Protein AF-A0A1F2SWU6-F1 (afdb_monomer_lite)

Secondary structure (DSSP, 8-state):
--------------------------------PPPPPHHHHHHHHHHHHHHHHHHHHHHHHHHHHHHH--THHHHHHHHHHHHHHHHHHHHHHHHHHHHHHHHHHS----------------

pLDDT: mean 72.73, std 22.95, range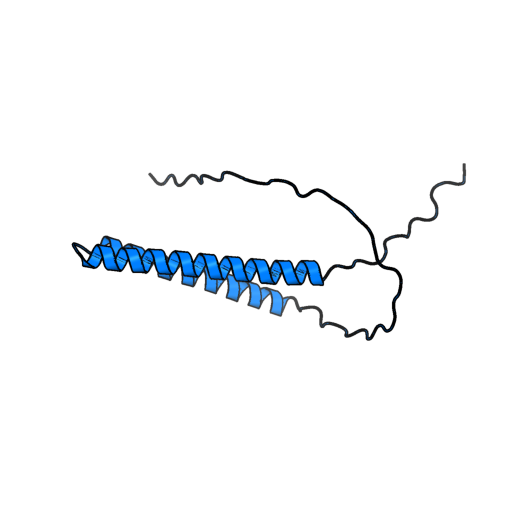 [33.34, 98.44]

Foldseek 3Di:
DDDPDDDDDDDDDDDDDDDDDDDDDDDDPPPPDPDDDPVNVVVVVVVVVVVVVVLVVVLVVLVVLLVVDDDVVVVVSVVVNVVSVVVVVVVVVVVVVVVVVCVVVPDPDDDPPDDPDPDDDD

Structure (mmCIF, N/CA/C/O backbone):
data_AF-A0A1F2SWU6-F1
#
_entry.id   AF-A0A1F2SWU6-F1
#
loop_
_atom_site.group_PDB
_atom_site.id
_atom_site.type_symbol
_atom_site.label_atom_id
_atom_site.label_alt_id
_atom_site.label_comp_id
_atom_site.label_asym_id
_atom_site.label_entity_id
_atom_site.label_seq_id
_atom_site.pdbx_PDB_ins_code
_atom_site.Cartn_x
_atom_site.Cartn_y
_atom_site.Cartn_z
_atom_site.occupancy
_atom_site.B_iso_or_equiv
_atom_site.auth_seq_id
_atom_site.auth_comp_id
_atom_site.auth_asym_id
_atom_site.auth_atom_id
_atom_site.pdbx_PDB_model_num
ATOM 1 N N . MET A 1 1 ? -20.826 18.908 -0.724 1.00 40.31 1 MET A N 1
ATOM 2 C CA . MET A 1 1 ? -19.594 19.710 -0.895 1.00 40.31 1 MET A CA 1
ATOM 3 C C . MET A 1 1 ? -18.421 18.761 -1.104 1.00 40.31 1 MET A C 1
ATOM 5 O O . MET A 1 1 ? -17.948 18.174 -0.144 1.00 40.31 1 MET A O 1
ATOM 9 N N . MET A 1 2 ? -18.002 18.548 -2.351 1.00 41.44 2 MET A N 1
ATOM 10 C CA . MET A 1 2 ? -16.822 17.747 -2.696 1.00 41.44 2 MET A CA 1
ATOM 11 C C . MET A 1 2 ? -15.890 18.637 -3.515 1.00 41.44 2 MET A C 1
ATOM 13 O O . MET A 1 2 ? -16.072 18.783 -4.717 1.00 41.44 2 MET A O 1
ATOM 17 N N . ILE A 1 3 ? -14.941 19.287 -2.844 1.00 52.88 3 ILE A N 1
ATOM 18 C CA . ILE A 1 3 ? -13.881 20.071 -3.480 1.00 52.88 3 ILE A CA 1
ATOM 19 C C . ILE A 1 3 ? -12.578 19.369 -3.117 1.00 52.88 3 ILE A C 1
ATOM 21 O O . ILE A 1 3 ? -12.102 19.465 -1.990 1.00 52.88 3 ILE A O 1
ATOM 25 N N . ARG A 1 4 ? -12.036 18.601 -4.060 1.00 44.25 4 ARG A N 1
ATOM 26 C CA . ARG A 1 4 ? -10.692 18.021 -3.984 1.00 44.25 4 ARG A CA 1
ATOM 27 C C . ARG A 1 4 ? -9.863 18.661 -5.091 1.00 44.25 4 ARG A C 1
ATOM 29 O O . ARG A 1 4 ? -9.588 18.039 -6.109 1.00 44.25 4 ARG A O 1
ATOM 36 N N . SER A 1 5 ? -9.551 19.944 -4.908 1.00 36.62 5 SER A N 1
ATOM 37 C CA . SER A 1 5 ? -8.591 20.652 -5.754 1.00 36.62 5 SER A CA 1
ATOM 38 C C . SER A 1 5 ? -7.184 20.228 -5.360 1.00 36.62 5 SER A C 1
ATOM 40 O O . SER A 1 5 ? -6.748 20.421 -4.226 1.00 36.62 5 SER A O 1
ATOM 42 N N . ALA A 1 6 ? -6.528 19.603 -6.329 1.00 47.06 6 ALA A N 1
ATOM 43 C CA . ALA A 1 6 ? -5.156 19.149 -6.316 1.00 47.06 6 ALA A CA 1
ATOM 44 C C . ALA A 1 6 ? -4.173 20.290 -6.017 1.00 47.06 6 ALA A C 1
ATOM 46 O O . ALA A 1 6 ? -4.266 21.375 -6.590 1.00 47.06 6 ALA A O 1
ATOM 47 N N . LEU A 1 7 ? -3.200 20.009 -5.155 1.00 44.59 7 LEU A N 1
ATOM 48 C CA . LEU A 1 7 ? -2.055 20.870 -4.889 1.00 44.59 7 LEU A CA 1
ATOM 49 C C . LEU A 1 7 ? -0.837 20.199 -5.530 1.00 44.59 7 LEU A C 1
ATOM 51 O O . LEU A 1 7 ? -0.243 19.280 -4.973 1.00 44.59 7 LEU A O 1
ATOM 55 N N . ALA A 1 8 ? -0.536 20.619 -6.756 1.00 47.28 8 ALA A N 1
ATOM 56 C CA . ALA A 1 8 ? 0.673 20.270 -7.483 1.00 47.28 8 ALA A CA 1
ATOM 57 C C . ALA A 1 8 ? 1.672 21.417 -7.308 1.00 47.28 8 ALA A C 1
ATOM 59 O O . ALA A 1 8 ? 1.392 22.535 -7.736 1.00 47.28 8 ALA A O 1
ATOM 60 N N . ILE A 1 9 ? 2.823 21.160 -6.684 1.00 50.56 9 ILE A N 1
ATOM 61 C CA . ILE A 1 9 ? 3.955 22.093 -6.709 1.00 50.56 9 ILE A CA 1
ATOM 62 C C . ILE A 1 9 ? 5.212 21.330 -7.129 1.00 50.56 9 ILE A C 1
ATOM 64 O O . ILE A 1 9 ? 5.883 20.659 -6.352 1.00 50.56 9 ILE A O 1
ATOM 68 N N . THR A 1 10 ? 5.428 21.426 -8.436 1.00 57.78 10 THR A N 1
ATOM 69 C CA . THR A 1 10 ? 6.666 21.501 -9.211 1.00 57.78 10 THR A CA 1
ATOM 70 C C . THR A 1 10 ? 7.965 21.651 -8.422 1.00 57.78 10 THR A C 1
ATOM 72 O O . THR A 1 10 ? 8.168 22.667 -7.763 1.00 57.78 10 THR A O 1
ATOM 75 N N . VAL A 1 11 ? 8.922 20.750 -8.662 1.00 42.81 11 VAL A N 1
ATOM 76 C CA . VAL A 1 11 ? 10.350 21.097 -8.626 1.00 42.81 11 VAL A CA 1
ATOM 77 C C . VAL A 1 11 ? 11.054 20.393 -9.785 1.00 42.81 11 VAL A C 1
ATOM 79 O O . VAL A 1 11 ? 11.221 19.177 -9.790 1.00 42.81 11 VAL A O 1
ATOM 82 N N . VAL A 1 12 ? 11.452 21.185 -10.778 1.00 50.91 12 VAL A N 1
ATOM 83 C CA . VAL A 1 12 ? 12.371 20.816 -11.859 1.00 50.91 12 VAL A CA 1
ATOM 84 C C . VAL A 1 12 ? 13.623 21.649 -11.645 1.00 50.91 12 VAL A C 1
ATOM 86 O O . VAL A 1 12 ? 13.522 22.873 -11.581 1.00 50.91 12 VAL A O 1
ATOM 89 N N . LEU A 1 13 ? 14.791 21.012 -11.557 1.00 38.72 13 LEU A N 1
ATOM 90 C CA . LEU A 1 13 ? 16.066 21.723 -11.610 1.00 38.72 13 LEU A CA 1
ATOM 91 C C . LEU A 1 13 ? 17.123 20.930 -12.392 1.00 38.72 13 LEU A C 1
ATOM 93 O O . LEU A 1 13 ? 17.544 19.844 -12.011 1.00 38.72 13 LEU A O 1
ATOM 97 N N . LEU A 1 14 ? 17.441 21.557 -13.527 1.00 43.41 14 LEU A N 1
ATOM 98 C CA . LEU A 1 14 ? 18.529 21.453 -14.497 1.00 43.41 14 LEU A CA 1
ATOM 99 C C . LEU A 1 14 ? 19.704 20.496 -14.231 1.00 43.41 14 LEU A C 1
ATOM 101 O O . LEU A 1 14 ? 20.384 20.575 -13.212 1.00 43.41 14 LEU A O 1
ATOM 105 N N . ALA A 1 15 ? 20.071 19.782 -15.300 1.00 37.69 15 ALA A N 1
ATOM 106 C CA . ALA A 1 15 ? 21.412 19.254 -15.526 1.00 37.69 15 ALA A CA 1
ATOM 107 C C . ALA A 1 15 ? 22.143 20.074 -16.610 1.00 37.69 15 ALA A C 1
ATOM 109 O O . ALA A 1 15 ? 21.591 20.349 -17.676 1.00 37.69 15 ALA A O 1
ATOM 110 N N . LEU A 1 16 ? 23.397 20.436 -16.324 1.00 46.88 16 LEU A N 1
ATOM 111 C CA . LEU A 1 16 ? 24.390 20.968 -17.261 1.00 46.88 16 LEU A CA 1
ATOM 112 C C . LEU A 1 16 ? 25.378 19.862 -17.654 1.00 46.88 16 LEU A C 1
ATOM 114 O O . LEU A 1 16 ? 25.773 19.065 -16.809 1.00 46.88 16 LEU A O 1
ATOM 118 N N . GLY A 1 17 ? 25.890 19.943 -18.884 1.00 35.28 17 GLY A N 1
ATOM 119 C CA . GLY A 1 17 ? 27.305 19.645 -19.132 1.00 35.28 17 GLY A CA 1
ATOM 120 C C . GLY A 1 17 ? 27.626 18.374 -19.914 1.00 35.28 17 GLY A C 1
ATOM 121 O O . GLY A 1 17 ? 28.011 17.366 -19.342 1.00 35.28 17 GLY A O 1
ATOM 122 N N . SER A 1 18 ? 27.509 18.488 -21.237 1.00 52.28 18 SER A N 1
ATOM 123 C CA . SER A 1 18 ? 28.515 18.175 -22.269 1.00 52.28 18 SER A CA 1
ATOM 124 C C . SER A 1 18 ? 29.618 17.139 -22.000 1.00 52.28 18 SER A C 1
ATOM 126 O O . SER A 1 18 ? 30.423 17.300 -21.090 1.00 52.28 18 SER A O 1
ATOM 128 N N . GLY A 1 19 ? 29.860 16.286 -23.003 1.00 38.59 19 GLY A N 1
ATOM 129 C CA . GLY A 1 19 ? 31.232 16.176 -23.516 1.00 38.59 19 GLY A CA 1
ATOM 130 C C . GLY A 1 19 ? 31.748 14.790 -23.890 1.00 38.59 19 GLY A C 1
ATOM 131 O O . GLY A 1 19 ? 32.391 14.132 -23.091 1.00 38.59 19 GLY A O 1
ATOM 132 N N . VAL A 1 20 ? 31.543 14.445 -25.164 1.00 44.34 20 VAL A N 1
ATOM 133 C CA . VAL A 1 20 ? 32.532 13.889 -26.109 1.00 44.34 20 VAL A CA 1
ATOM 134 C C . VAL A 1 20 ? 33.428 12.735 -25.640 1.00 44.34 20 VAL A C 1
ATOM 136 O O . VAL A 1 20 ? 34.444 12.915 -24.978 1.00 44.34 20 VAL A O 1
ATOM 139 N N . GLY A 1 21 ? 33.176 11.570 -26.233 1.00 40.62 21 GLY A N 1
ATOM 140 C CA . GLY A 1 21 ? 34.244 10.636 -26.564 1.00 40.62 21 GLY A CA 1
ATOM 141 C C . GLY A 1 21 ? 33.715 9.275 -26.979 1.00 40.62 21 GLY A C 1
ATOM 142 O O . GLY A 1 21 ? 33.174 8.566 -26.138 1.00 40.62 21 GLY A O 1
ATOM 143 N N . ARG A 1 22 ? 33.901 8.904 -28.255 1.00 37.91 22 ARG A N 1
ATOM 144 C CA . ARG A 1 22 ? 34.227 7.532 -28.696 1.00 37.91 22 ARG A CA 1
ATOM 145 C C . ARG A 1 22 ? 34.408 7.473 -30.215 1.00 37.91 22 ARG A C 1
ATOM 147 O O . ARG A 1 22 ? 33.457 7.614 -30.975 1.00 37.91 22 ARG A O 1
ATOM 154 N N . LEU A 1 23 ? 35.638 7.188 -30.633 1.00 47.75 23 LEU A N 1
ATOM 155 C CA . LEU A 1 23 ? 35.942 6.543 -31.904 1.00 47.75 23 LEU A CA 1
ATOM 156 C C . LEU A 1 23 ? 36.628 5.222 -31.578 1.00 47.75 23 LEU A C 1
ATOM 158 O O . LEU A 1 23 ? 37.658 5.224 -30.911 1.00 47.75 23 LEU A O 1
ATOM 162 N N . THR A 1 24 ? 36.019 4.132 -32.036 1.00 38.16 24 THR A N 1
ATOM 163 C CA . THR A 1 24 ? 36.597 2.907 -32.627 1.00 38.16 24 THR A CA 1
ATOM 164 C C . THR A 1 24 ? 35.633 1.757 -32.359 1.00 38.16 24 THR A C 1
ATOM 166 O O . THR A 1 24 ? 35.344 1.401 -31.221 1.00 38.16 24 THR A O 1
ATOM 169 N N . GLY A 1 25 ? 35.043 1.257 -33.442 1.00 42.78 25 GLY A N 1
ATOM 170 C CA . GLY A 1 25 ? 34.096 0.152 -33.425 1.00 42.78 25 GLY A CA 1
ATOM 171 C C . GLY A 1 25 ? 34.749 -1.177 -33.776 1.00 42.78 25 GLY A C 1
ATOM 172 O O . GLY A 1 25 ? 35.859 -1.210 -34.300 1.00 42.78 25 GLY A O 1
ATOM 173 N N . ALA A 1 26 ? 33.996 -2.251 -33.551 1.00 33.34 26 ALA A N 1
ATOM 174 C CA . ALA A 1 26 ? 33.963 -3.440 -34.395 1.00 33.34 26 ALA A CA 1
ATOM 175 C C . ALA A 1 26 ? 32.760 -4.321 -34.012 1.00 33.34 26 ALA A C 1
ATOM 177 O O . ALA A 1 26 ? 32.426 -4.444 -32.838 1.00 33.34 26 ALA A O 1
ATOM 178 N N . ALA A 1 27 ? 32.190 -4.958 -35.040 1.00 35.06 27 ALA A N 1
ATOM 179 C CA . ALA A 1 27 ? 31.260 -6.093 -35.027 1.00 35.06 27 ALA A CA 1
ATOM 180 C C . ALA A 1 27 ? 29.796 -5.832 -34.608 1.00 35.06 27 ALA A C 1
ATOM 182 O O . ALA A 1 27 ? 29.375 -6.079 -33.481 1.00 35.06 27 ALA A O 1
ATOM 183 N N . ALA A 1 28 ? 28.986 -5.423 -35.591 1.00 42.25 28 ALA A N 1
ATOM 184 C CA . ALA A 1 28 ? 27.530 -5.466 -35.523 1.00 42.25 28 ALA A CA 1
ATOM 185 C C . ALA A 1 28 ? 27.021 -6.899 -35.768 1.00 42.25 28 ALA A C 1
ATOM 187 O O . ALA A 1 28 ? 26.898 -7.342 -36.908 1.00 42.25 28 ALA A O 1
ATOM 188 N N . VAL A 1 29 ? 26.699 -7.611 -34.687 1.00 40.59 29 VAL A N 1
ATOM 189 C CA . VAL A 1 29 ? 25.685 -8.672 -34.708 1.00 40.59 29 VAL A CA 1
ATOM 190 C C . VAL A 1 29 ? 24.348 -7.961 -34.531 1.00 40.59 29 VAL A C 1
ATOM 192 O O . VAL A 1 29 ? 23.983 -7.571 -33.424 1.00 40.59 29 VAL A O 1
ATOM 195 N N . SER A 1 30 ? 23.642 -7.710 -35.631 1.00 47.19 30 SER A N 1
ATOM 196 C CA . SER A 1 30 ? 22.291 -7.151 -35.591 1.00 47.19 30 SER A CA 1
ATOM 197 C C . SER A 1 30 ? 21.324 -8.220 -35.083 1.00 47.19 30 SER A C 1
ATOM 199 O O . SER A 1 30 ? 20.677 -8.912 -35.862 1.00 47.19 30 SER A O 1
ATOM 201 N N . ALA A 1 31 ? 21.234 -8.369 -33.762 1.00 47.50 31 ALA A N 1
ATOM 202 C CA . ALA A 1 31 ? 20.083 -8.994 -33.137 1.00 47.50 31 ALA A CA 1
ATOM 203 C C . ALA A 1 31 ? 18.864 -8.119 -33.464 1.00 47.50 31 ALA A C 1
ATOM 205 O O . ALA A 1 31 ? 18.693 -7.041 -32.896 1.00 47.50 31 ALA A O 1
ATOM 206 N N . GLN A 1 32 ? 18.048 -8.546 -34.430 1.00 44.88 32 GLN A N 1
ATOM 207 C CA . GLN A 1 32 ? 16.721 -7.979 -34.645 1.00 44.88 32 GLN A CA 1
ATOM 208 C C . GLN A 1 32 ? 15.913 -8.192 -33.366 1.00 44.88 32 GLN A C 1
ATOM 210 O O . GLN A 1 32 ? 15.421 -9.284 -33.092 1.00 44.88 32 GLN A O 1
ATOM 215 N N . GLN A 1 33 ? 15.817 -7.140 -32.555 1.00 53.25 33 GLN A N 1
ATOM 216 C CA . GLN A 1 33 ? 14.873 -7.098 -31.453 1.00 53.25 33 GLN A CA 1
ATOM 217 C C . GLN A 1 33 ? 13.461 -7.148 -32.057 1.00 53.25 33 GLN A C 1
ATOM 219 O O . GLN A 1 33 ? 13.152 -6.310 -32.911 1.00 53.25 33 GLN A O 1
ATOM 224 N N . PRO A 1 34 ? 12.604 -8.109 -31.667 1.00 60.62 34 PRO A N 1
ATOM 225 C CA . PRO A 1 34 ? 11.215 -8.106 -32.096 1.00 60.62 34 PRO A CA 1
ATOM 226 C C . PRO A 1 34 ? 10.579 -6.795 -31.634 1.00 60.62 34 PRO A C 1
ATOM 228 O O . PRO A 1 34 ? 10.610 -6.463 -30.449 1.00 60.62 34 PRO A O 1
ATOM 231 N N . SER A 1 35 ? 10.046 -6.019 -32.578 1.00 64.06 35 SER A N 1
ATOM 232 C CA . SER A 1 35 ? 9.285 -4.821 -32.242 1.00 64.06 35 SER A CA 1
ATOM 233 C C . SER A 1 35 ? 8.064 -5.260 -31.427 1.00 64.06 35 SER A C 1
ATOM 235 O O . SER A 1 35 ? 7.324 -6.124 -31.908 1.00 64.06 35 SER A O 1
ATOM 237 N N . PRO A 1 36 ? 7.851 -4.732 -30.207 1.00 70.19 36 PRO A N 1
ATOM 238 C CA . PRO A 1 36 ? 6.692 -5.098 -29.403 1.00 70.19 36 PRO A CA 1
ATOM 239 C C . PRO A 1 36 ? 5.424 -4.852 -30.219 1.00 70.19 36 PRO A C 1
ATOM 241 O O . PRO A 1 36 ? 5.205 -3.749 -30.726 1.00 70.19 36 PRO A O 1
ATOM 244 N N . ASN A 1 37 ? 4.618 -5.899 -30.402 1.00 83.94 37 ASN A N 1
ATOM 245 C CA . ASN A 1 37 ? 3.361 -5.758 -31.120 1.00 83.94 37 ASN A CA 1
ATOM 246 C C . ASN A 1 37 ? 2.390 -4.910 -30.275 1.00 83.94 37 ASN A C 1
ATOM 248 O O . ASN A 1 37 ? 2.503 -4.821 -29.049 1.00 83.94 37 ASN A O 1
ATOM 252 N N . MET A 1 38 ? 1.425 -4.270 -30.933 1.00 80.50 38 MET A N 1
ATOM 253 C CA . MET A 1 38 ? 0.480 -3.369 -30.263 1.00 80.50 38 MET A CA 1
ATOM 254 C C . MET A 1 38 ? -0.338 -4.086 -29.170 1.00 80.50 38 MET A C 1
ATOM 256 O O . MET A 1 38 ? -0.690 -3.475 -28.165 1.00 80.50 38 MET A O 1
ATOM 260 N N . GLY A 1 39 ? -0.596 -5.390 -29.325 1.00 86.00 39 GLY A N 1
ATOM 261 C CA . GLY A 1 39 ? -1.307 -6.205 -28.336 1.00 86.00 39 GLY A CA 1
ATOM 262 C C . GLY A 1 39 ? -0.512 -6.445 -27.049 1.00 86.00 39 GLY A C 1
ATOM 263 O O . GLY A 1 39 ? -1.085 -6.414 -25.961 1.00 86.00 39 GLY A O 1
ATOM 264 N N . ASP A 1 40 ? 0.802 -6.626 -27.150 1.00 85.44 40 ASP A N 1
ATOM 265 C CA . ASP A 1 40 ? 1.695 -6.814 -26.006 1.00 85.44 40 ASP A CA 1
ATOM 266 C C . ASP A 1 40 ? 1.848 -5.513 -25.213 1.00 85.44 40 ASP A C 1
ATOM 268 O O . ASP A 1 40 ? 1.834 -5.535 -23.981 1.00 85.44 40 ASP A O 1
ATOM 272 N N . MET A 1 41 ? 1.888 -4.367 -25.904 1.00 84.56 41 MET A N 1
ATOM 273 C CA . MET A 1 41 ? 1.869 -3.058 -25.244 1.00 84.56 41 MET A CA 1
ATOM 274 C C . MET A 1 41 ? 0.569 -2.823 -24.464 1.00 84.56 41 MET A C 1
ATOM 276 O O . MET A 1 41 ? 0.616 -2.364 -23.323 1.00 84.56 41 MET A O 1
ATOM 280 N N . MET A 1 42 ? -0.587 -3.165 -25.046 1.00 89.06 42 MET A N 1
ATOM 281 C CA . MET A 1 42 ? -1.884 -3.000 -24.377 1.00 89.06 42 MET A CA 1
ATOM 282 C C . MET A 1 42 ? -1.990 -3.885 -23.130 1.00 89.06 42 MET A C 1
ATOM 284 O O . MET A 1 42 ? -2.371 -3.399 -22.068 1.00 89.06 42 MET A O 1
ATOM 288 N N . LYS A 1 43 ? -1.560 -5.152 -23.212 1.00 90.25 43 LYS A N 1
ATOM 289 C CA . LYS A 1 43 ? -1.528 -6.057 -22.050 1.00 90.25 43 LYS A CA 1
ATOM 290 C C . LYS A 1 43 ? -0.609 -5.550 -20.942 1.00 90.25 43 LYS A C 1
ATOM 292 O O . LYS A 1 43 ? -0.985 -5.594 -19.773 1.00 90.25 43 LYS A O 1
ATOM 297 N N . MET A 1 44 ? 0.581 -5.061 -21.291 1.00 86.69 44 MET A N 1
ATOM 298 C CA . MET A 1 44 ? 1.509 -4.484 -20.315 1.00 86.69 44 MET A CA 1
ATOM 299 C C . MET A 1 44 ? 0.894 -3.261 -19.622 1.00 86.69 44 MET A C 1
ATOM 301 O O . MET A 1 44 ? 0.996 -3.122 -18.402 1.00 86.69 44 MET A O 1
ATOM 305 N N . HIS A 1 45 ? 0.212 -2.400 -20.381 1.00 87.31 45 HIS A N 1
ATOM 306 C CA . HIS A 1 45 ? -0.480 -1.235 -19.839 1.00 87.31 45 HIS A CA 1
ATOM 307 C C . HIS A 1 45 ? -1.623 -1.627 -18.889 1.00 87.31 45 HIS A C 1
ATOM 309 O O . HIS A 1 45 ? -1.717 -1.095 -17.783 1.00 87.31 45 HIS A O 1
ATOM 315 N N . GLU A 1 46 ? -2.457 -2.595 -19.273 1.00 91.19 46 GLU A N 1
ATOM 316 C CA . GLU A 1 46 ? -3.547 -3.103 -18.432 1.00 91.19 46 GLU A CA 1
ATOM 317 C C . GLU A 1 46 ? -3.033 -3.717 -17.127 1.00 91.19 46 GLU A C 1
ATOM 319 O O . GLU A 1 46 ? -3.559 -3.416 -16.054 1.00 91.19 46 GLU A O 1
ATOM 324 N N . GLN A 1 47 ? -1.978 -4.534 -17.197 1.00 89.31 47 GLN A N 1
ATOM 325 C CA . GLN A 1 47 ? -1.347 -5.129 -16.017 1.00 89.31 47 GLN A CA 1
ATOM 326 C C . GLN A 1 47 ? -0.784 -4.061 -15.079 1.00 89.31 47 GLN A C 1
ATOM 328 O O . GLN A 1 47 ? -0.970 -4.145 -13.864 1.00 89.31 47 GLN A O 1
ATOM 333 N N . MET A 1 48 ? -0.140 -3.034 -15.635 1.00 87.94 48 MET A N 1
ATOM 334 C CA . MET A 1 48 ? 0.381 -1.917 -14.857 1.00 87.94 48 MET A CA 1
ATOM 335 C C . MET A 1 48 ? -0.753 -1.161 -14.152 1.00 87.94 48 MET A C 1
ATOM 337 O O . MET A 1 48 ? -0.681 -0.935 -12.944 1.00 87.94 48 MET A O 1
ATOM 341 N N . MET A 1 49 ? -1.830 -0.835 -14.869 1.00 90.38 49 MET A N 1
ATOM 342 C CA . MET A 1 49 ? -2.994 -0.145 -14.304 1.00 90.38 49 MET A CA 1
ATOM 343 C C . MET A 1 49 ? -3.695 -0.978 -13.226 1.00 90.38 49 MET A C 1
ATOM 345 O O . MET A 1 49 ? -4.075 -0.447 -12.181 1.00 90.38 49 MET A O 1
ATOM 349 N N . ALA A 1 50 ? -3.849 -2.285 -13.446 1.00 92.69 50 ALA A N 1
ATOM 350 C CA . ALA A 1 50 ? -4.414 -3.197 -12.457 1.00 92.69 50 ALA A CA 1
ATOM 351 C C . ALA A 1 50 ? -3.538 -3.267 -11.196 1.00 92.69 50 ALA A C 1
ATOM 353 O O . ALA A 1 50 ? -4.057 -3.200 -10.082 1.00 92.69 50 ALA A O 1
ATOM 354 N N . GLY A 1 51 ? -2.213 -3.328 -11.365 1.00 88.62 51 GLY A N 1
ATOM 355 C CA . GLY A 1 51 ? -1.254 -3.299 -10.263 1.00 88.62 51 GLY A CA 1
ATOM 356 C C . GLY A 1 51 ? -1.327 -2.008 -9.444 1.00 88.62 51 GLY A C 1
ATOM 357 O O . GLY A 1 51 ? -1.334 -2.070 -8.214 1.00 88.62 51 GLY A O 1
ATOM 358 N N . MET A 1 52 ? -1.446 -0.845 -10.099 1.00 89.62 52 MET A N 1
ATOM 359 C CA . MET A 1 52 ? -1.615 0.442 -9.410 1.00 89.62 52 MET A CA 1
ATOM 360 C C . MET A 1 52 ? -2.902 0.469 -8.580 1.00 89.62 52 MET A C 1
ATOM 362 O O . MET A 1 52 ? -2.845 0.727 -7.379 1.00 89.62 52 MET A O 1
ATOM 366 N N . LYS A 1 53 ? -4.040 0.092 -9.177 1.00 92.19 53 LYS A N 1
ATOM 367 C CA . LYS A 1 53 ? -5.333 0.046 -8.473 1.00 92.19 53 LYS A CA 1
ATOM 368 C C . LYS A 1 53 ? -5.329 -0.921 -7.289 1.00 92.19 53 LYS A C 1
ATOM 370 O O . LYS A 1 53 ? -5.906 -0.625 -6.248 1.00 92.19 53 LYS A O 1
ATOM 375 N N . ALA A 1 54 ? -4.683 -2.079 -7.430 1.00 92.94 54 ALA A N 1
ATOM 376 C CA . ALA A 1 54 ? -4.580 -3.051 -6.345 1.00 92.94 54 ALA A CA 1
ATOM 377 C C . ALA A 1 54 ? -3.749 -2.512 -5.166 1.00 92.94 54 ALA A C 1
ATOM 379 O O . ALA A 1 54 ? -4.115 -2.714 -4.007 1.00 92.94 54 ALA A O 1
ATOM 380 N N . ASN A 1 55 ? -2.655 -1.799 -5.452 1.00 91.50 55 ASN A N 1
ATOM 381 C CA . ASN A 1 55 ? -1.838 -1.154 -4.424 1.00 91.50 55 ASN A CA 1
ATOM 382 C C . ASN A 1 55 ? -2.606 -0.032 -3.704 1.00 91.50 55 ASN A C 1
ATOM 384 O O . ASN A 1 55 ? -2.535 0.058 -2.477 1.00 91.50 55 ASN A O 1
ATOM 388 N N . GLU A 1 56 ? -3.374 0.778 -4.439 1.00 93.19 56 GLU A N 1
ATOM 389 C CA . GLU A 1 56 ? -4.247 1.811 -3.862 1.00 93.19 56 GLU A CA 1
ATOM 390 C C . GLU A 1 56 ? -5.308 1.195 -2.942 1.00 93.19 56 GLU A C 1
ATOM 392 O O . GLU A 1 56 ? -5.411 1.574 -1.777 1.00 93.19 56 GLU A O 1
ATOM 397 N N . ALA A 1 57 ? -6.020 0.165 -3.413 1.00 96.31 57 ALA A N 1
ATOM 398 C CA . ALA A 1 57 ? -7.041 -0.518 -2.619 1.00 96.31 57 ALA A CA 1
ATOM 399 C C . ALA A 1 57 ? -6.471 -1.121 -1.323 1.00 96.31 57 ALA A C 1
ATOM 401 O O . ALA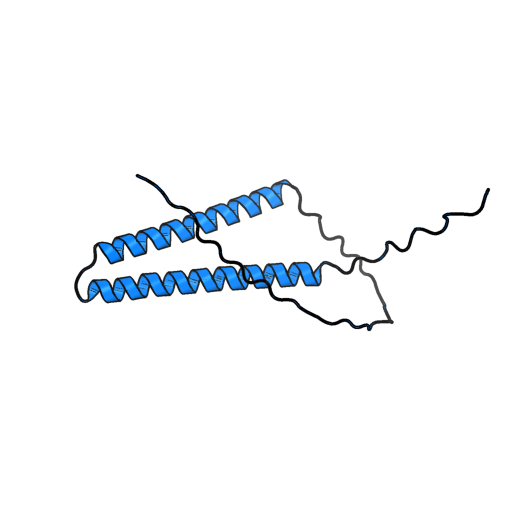 A 1 57 ? -7.114 -1.084 -0.271 1.00 96.31 57 ALA A O 1
ATOM 402 N N . LYS A 1 58 ? -5.244 -1.658 -1.374 1.00 96.75 58 LYS A N 1
ATOM 403 C CA . LYS A 1 58 ? -4.555 -2.173 -0.186 1.00 96.75 58 LYS A CA 1
ATOM 404 C C . LYS A 1 58 ? -4.252 -1.059 0.818 1.00 96.75 58 LYS A C 1
ATOM 406 O O . LYS A 1 58 ? -4.453 -1.258 2.016 1.00 96.75 58 LYS A O 1
ATOM 411 N N . LEU A 1 59 ? -3.770 0.092 0.350 1.00 97.56 59 LEU A N 1
ATOM 412 C CA . LEU A 1 59 ? -3.464 1.224 1.222 1.00 97.56 59 LEU A CA 1
ATOM 413 C C . LEU A 1 59 ? -4.738 1.779 1.878 1.00 97.56 59 LEU A C 1
ATOM 415 O O . LEU A 1 59 ? -4.749 2.000 3.089 1.00 97.56 59 LEU A O 1
ATOM 419 N N . ASP A 1 60 ? -5.830 1.899 1.122 1.00 97.81 60 ASP A N 1
ATOM 420 C CA . ASP A 1 60 ? -7.136 2.328 1.637 1.00 97.81 60 ASP A CA 1
ATOM 421 C C . ASP A 1 60 ? -7.683 1.377 2.710 1.00 97.81 60 ASP A C 1
ATOM 423 O O . ASP A 1 60 ? -8.210 1.817 3.739 1.00 97.81 60 ASP A O 1
ATOM 427 N N . ALA A 1 61 ? -7.524 0.065 2.514 1.00 97.88 61 ALA A N 1
ATOM 428 C CA . ALA A 1 61 ? -7.917 -0.930 3.506 1.00 97.88 61 ALA A CA 1
ATOM 429 C C . ALA A 1 61 ? -7.115 -0.784 4.811 1.00 97.88 61 ALA A C 1
ATOM 431 O O . ALA A 1 61 ? -7.697 -0.816 5.899 1.00 97.88 61 ALA A O 1
ATOM 432 N N . LEU A 1 62 ? -5.799 -0.563 4.720 1.00 98.12 62 LEU A N 1
ATOM 433 C CA . LEU A 1 62 ? -4.943 -0.342 5.892 1.00 98.12 62 LEU A CA 1
ATOM 434 C C . LEU A 1 62 ? -5.309 0.949 6.629 1.00 98.12 62 LEU A C 1
ATOM 436 O O . LEU A 1 62 ? -5.389 0.956 7.856 1.00 98.12 62 LEU A O 1
ATOM 440 N N . VAL A 1 63 ? -5.588 2.030 5.900 1.00 98.19 63 VAL A N 1
ATOM 441 C CA . VAL A 1 63 ? -6.035 3.298 6.493 1.00 98.19 63 VAL A CA 1
ATOM 442 C C . VAL A 1 63 ? -7.395 3.132 7.169 1.00 98.19 63 VAL A C 1
ATOM 444 O O . VAL A 1 63 ? -7.599 3.625 8.278 1.00 98.19 63 VAL A O 1
ATOM 447 N N . THR A 1 64 ? -8.315 2.390 6.553 1.00 98.31 64 THR A N 1
ATOM 448 C CA . THR A 1 64 ? -9.621 2.076 7.147 1.00 98.31 64 THR A CA 1
ATOM 449 C C . THR A 1 64 ? -9.458 1.291 8.449 1.00 98.31 64 THR A C 1
ATOM 451 O O . THR A 1 64 ? -10.043 1.662 9.468 1.00 98.31 64 THR A O 1
ATOM 454 N N . GLN A 1 65 ? -8.607 0.262 8.456 1.00 97.56 65 GLN A N 1
ATOM 455 C CA . GLN A 1 65 ? -8.288 -0.515 9.655 1.00 97.56 65 GLN A CA 1
ATOM 456 C C . GLN A 1 65 ? -7.653 0.360 10.746 1.00 97.56 65 GLN A C 1
ATOM 458 O O . GLN A 1 65 ? -8.086 0.324 11.896 1.00 97.56 65 GLN A O 1
ATOM 463 N N . MET A 1 66 ? -6.687 1.207 10.385 1.00 98.06 66 MET A N 1
ATOM 464 C CA . MET A 1 66 ? -6.047 2.155 11.298 1.00 98.06 66 MET A CA 1
ATOM 465 C C . MET A 1 66 ? -7.044 3.147 11.905 1.00 98.06 66 MET A C 1
ATOM 467 O O . MET A 1 66 ? -6.901 3.534 13.068 1.00 98.06 66 MET A O 1
ATOM 471 N N . ASN A 1 67 ? -8.045 3.580 11.139 1.00 98.00 67 ASN A N 1
ATOM 472 C CA . ASN A 1 67 ? -9.080 4.493 11.616 1.00 98.00 67 ASN A CA 1
ATOM 473 C C . ASN A 1 67 ? -10.071 3.811 12.563 1.00 98.00 67 ASN A C 1
ATOM 475 O O . ASN A 1 67 ? -10.527 4.458 13.502 1.00 98.00 67 ASN A O 1
ATOM 479 N N . ALA A 1 68 ? -10.353 2.523 12.358 1.00 97.75 68 ALA A N 1
ATOM 480 C CA . ALA A 1 68 ? -11.181 1.724 13.259 1.00 97.75 68 ALA A CA 1
ATOM 481 C C . ALA A 1 68 ? -10.437 1.285 14.538 1.00 97.75 68 ALA A C 1
ATOM 483 O O . ALA A 1 68 ? -11.065 1.029 15.565 1.00 97.75 68 ALA A O 1
ATOM 484 N N . ALA A 1 69 ? -9.105 1.193 14.494 1.00 97.81 69 ALA A N 1
ATOM 485 C CA . ALA A 1 69 ? -8.284 0.786 15.627 1.00 97.81 69 ALA A CA 1
ATOM 486 C C . ALA A 1 69 ? -8.223 1.854 16.736 1.00 97.81 69 ALA A C 1
ATOM 488 O O . ALA A 1 69 ? -8.332 3.056 16.493 1.00 97.81 69 ALA A O 1
ATOM 489 N N . SER A 1 70 ? -7.989 1.411 17.972 1.00 96.19 70 SER A N 1
ATOM 49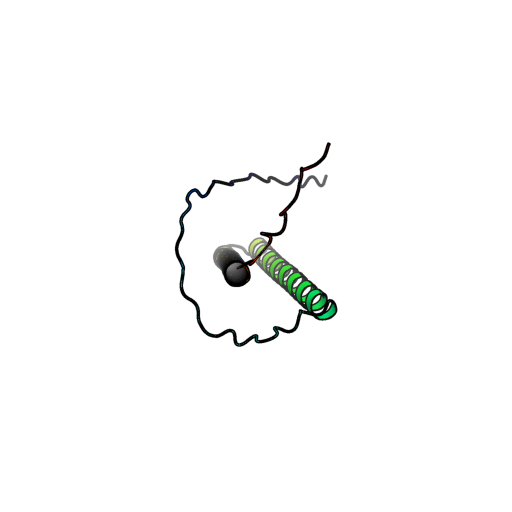0 C CA . SER A 1 70 ? -7.876 2.262 19.165 1.00 96.19 70 SER A CA 1
ATOM 491 C C . SER A 1 70 ? -6.730 1.802 20.067 1.00 96.19 70 SER A C 1
ATOM 493 O O . SER A 1 70 ? -6.273 0.664 19.970 1.00 96.19 70 SER A O 1
ATOM 495 N N . GLY A 1 71 ? -6.264 2.685 20.955 1.00 96.38 71 GLY A N 1
ATOM 496 C CA . GLY A 1 71 ? -5.190 2.371 21.899 1.00 96.38 71 GLY A CA 1
ATOM 497 C C . GLY A 1 71 ? -3.898 1.942 21.198 1.00 96.38 71 GLY A C 1
ATOM 498 O O . GLY A 1 71 ? -3.518 2.505 20.172 1.00 96.38 71 GLY A O 1
ATOM 499 N N . THR A 1 72 ? -3.232 0.923 21.736 1.00 95.81 72 THR A N 1
ATOM 500 C CA . THR A 1 72 ? -1.982 0.380 21.181 1.00 95.81 72 THR A CA 1
ATOM 501 C C . THR A 1 72 ? -2.156 -0.197 19.775 1.00 95.81 72 THR A C 1
ATOM 503 O O . THR A 1 72 ? -1.296 0.016 18.927 1.00 95.81 72 THR A O 1
ATOM 506 N N . ALA A 1 73 ? -3.308 -0.799 19.465 1.00 96.75 73 ALA A N 1
ATOM 507 C CA . ALA A 1 73 ? -3.587 -1.344 18.133 1.00 96.75 73 ALA A CA 1
ATOM 508 C C . ALA A 1 73 ? -3.593 -0.271 17.026 1.00 96.75 73 ALA A C 1
ATOM 510 O O . ALA A 1 73 ? -3.315 -0.570 15.861 1.00 96.75 73 ALA A O 1
ATOM 511 N N . LYS A 1 74 ? -3.883 0.997 17.365 1.00 97.50 74 LYS A N 1
ATOM 512 C CA . LYS A 1 74 ? -3.772 2.107 16.406 1.00 97.50 74 LYS A CA 1
ATOM 513 C C . LYS A 1 74 ? -2.311 2.377 16.036 1.00 97.50 74 LYS A C 1
ATOM 515 O O . LYS A 1 74 ? -2.048 2.675 14.877 1.00 97.50 74 LYS A O 1
ATOM 520 N N . VAL A 1 75 ? -1.374 2.221 16.972 1.00 97.75 75 VAL A N 1
ATOM 521 C CA . VAL A 1 75 ? 0.068 2.392 16.718 1.00 97.75 75 VAL A CA 1
ATOM 522 C C . VAL A 1 75 ? 0.579 1.310 15.767 1.00 97.75 75 VAL A C 1
ATOM 524 O O . VAL A 1 75 ? 1.233 1.630 14.775 1.00 97.75 75 VAL A O 1
ATOM 527 N N . ASP A 1 76 ? 0.198 0.052 15.993 1.00 97.25 76 ASP A N 1
ATOM 528 C CA . ASP A 1 76 ? 0.559 -1.056 15.098 1.00 97.25 76 ASP A CA 1
ATOM 529 C C . ASP A 1 76 ? -0.030 -0.860 13.694 1.00 97.25 76 ASP A C 1
ATOM 531 O O . ASP A 1 76 ? 0.644 -1.053 12.680 1.00 97.25 76 ASP A O 1
ATOM 535 N N . SER A 1 77 ? -1.278 -0.388 13.624 1.00 97.12 77 SER A N 1
ATOM 536 C CA . SER A 1 77 ? -1.933 -0.081 12.349 1.00 97.12 77 SER A CA 1
ATOM 537 C C . SER A 1 77 ? -1.267 1.097 11.623 1.00 97.12 77 SER A C 1
ATOM 539 O O . SER A 1 77 ? -1.149 1.074 10.399 1.00 97.12 77 SER A O 1
ATOM 541 N N . MET A 1 78 ? -0.774 2.108 12.350 1.00 98.12 78 MET A N 1
ATOM 542 C CA . MET A 1 78 ? 0.020 3.198 11.768 1.00 98.12 78 MET A CA 1
ATOM 543 C C . MET A 1 78 ? 1.337 2.677 11.188 1.00 98.12 78 MET A C 1
ATOM 545 O O . MET A 1 78 ? 1.701 3.053 10.074 1.00 98.12 78 MET A O 1
ATOM 549 N N . ALA A 1 79 ? 2.027 1.776 11.895 1.00 98.25 79 ALA A N 1
ATOM 550 C CA . ALA A 1 79 ? 3.237 1.140 11.381 1.00 98.25 79 ALA A CA 1
ATOM 551 C C . ALA A 1 79 ? 2.950 0.338 10.101 1.00 98.25 79 ALA A C 1
ATOM 553 O O . ALA A 1 79 ? 3.710 0.429 9.137 1.00 98.25 79 ALA A O 1
ATOM 554 N N . ALA A 1 80 ? 1.828 -0.387 10.045 1.00 97.94 80 ALA A N 1
ATOM 555 C CA . ALA A 1 80 ? 1.409 -1.118 8.851 1.00 97.94 80 ALA A CA 1
ATOM 556 C C . ALA A 1 80 ? 1.168 -0.190 7.645 1.00 97.94 80 ALA A C 1
ATOM 558 O O . ALA A 1 80 ? 1.657 -0.475 6.549 1.00 97.94 80 ALA A O 1
ATOM 559 N N . VAL A 1 81 ? 0.484 0.943 7.847 1.00 98.31 81 VAL A N 1
ATOM 560 C CA . VAL A 1 81 ? 0.267 1.959 6.800 1.00 98.31 81 VAL A CA 1
ATOM 561 C C . VAL A 1 81 ? 1.598 2.535 6.310 1.00 98.31 81 VAL A C 1
ATOM 563 O O . VAL A 1 81 ? 1.847 2.569 5.106 1.00 98.31 81 VAL A O 1
ATOM 566 N N . VAL A 1 82 ? 2.484 2.948 7.223 1.00 98.38 82 VAL A N 1
ATOM 567 C CA . VAL A 1 82 ? 3.792 3.526 6.864 1.00 98.38 82 VAL A CA 1
ATOM 568 C C . VAL A 1 82 ? 4.659 2.523 6.108 1.00 98.38 82 VAL A C 1
ATOM 570 O O . VAL A 1 82 ? 5.233 2.868 5.075 1.00 98.38 82 VAL A O 1
ATOM 573 N N . ASN A 1 83 ? 4.714 1.273 6.567 1.00 98.44 83 ASN A N 1
ATOM 574 C CA . ASN A 1 83 ? 5.466 0.219 5.892 1.00 98.44 83 ASN A CA 1
ATOM 575 C C . ASN A 1 83 ? 4.961 -0.015 4.465 1.00 98.44 83 ASN A C 1
ATOM 577 O O . ASN A 1 83 ? 5.769 -0.165 3.547 1.00 98.44 83 ASN A O 1
ATOM 581 N N . GLU A 1 84 ? 3.643 -0.003 4.255 1.00 97.56 84 GLU A N 1
ATOM 582 C CA . GLU A 1 84 ? 3.071 -0.147 2.919 1.00 97.56 84 GLU A CA 1
ATOM 583 C C . GLU A 1 84 ? 3.381 1.063 2.026 1.00 97.56 84 GLU A C 1
ATOM 585 O O . GLU A 1 84 ? 3.782 0.861 0.881 1.00 97.56 84 GLU A O 1
ATOM 590 N N . MET A 1 85 ? 3.300 2.300 2.534 1.00 97.06 85 MET A N 1
ATOM 591 C CA . MET A 1 85 ? 3.689 3.496 1.768 1.00 97.06 85 MET A CA 1
ATOM 592 C C . MET A 1 85 ? 5.159 3.444 1.336 1.00 97.06 85 MET A C 1
ATOM 594 O O . MET A 1 85 ? 5.480 3.698 0.175 1.00 97.06 85 MET A O 1
ATOM 598 N N . VAL A 1 86 ? 6.059 3.062 2.248 1.00 97.50 86 VAL A N 1
ATOM 599 C CA . VAL A 1 86 ? 7.491 2.922 1.943 1.00 97.50 86 VAL A CA 1
ATOM 600 C C . VAL A 1 86 ? 7.720 1.814 0.917 1.00 97.50 86 VAL A C 1
ATOM 602 O O . VAL A 1 86 ? 8.516 1.986 -0.008 1.00 97.50 86 VAL A O 1
ATOM 605 N N . ARG A 1 87 ? 7.013 0.683 1.036 1.00 96.44 87 ARG A N 1
ATOM 606 C CA . ARG A 1 87 ? 7.078 -0.406 0.055 1.00 96.44 87 ARG A CA 1
ATOM 607 C C . ARG A 1 87 ? 6.653 0.080 -1.332 1.00 96.44 87 ARG A C 1
ATOM 609 O O . ARG A 1 87 ? 7.383 -0.146 -2.292 1.00 96.44 87 ARG A O 1
ATOM 616 N N . GLN A 1 88 ? 5.516 0.770 -1.434 1.00 94.12 88 GLN A N 1
ATOM 617 C CA . GLN A 1 88 ? 5.010 1.311 -2.699 1.00 94.12 88 GLN A CA 1
ATOM 618 C C . GLN A 1 88 ? 5.977 2.327 -3.310 1.00 94.12 88 GLN A C 1
ATOM 620 O O . GLN A 1 88 ? 6.275 2.247 -4.502 1.00 94.12 88 GLN A O 1
ATOM 625 N N . GLN A 1 89 ? 6.529 3.232 -2.496 1.00 93.88 89 GLN A N 1
ATOM 626 C CA . GLN A 1 89 ? 7.511 4.214 -2.949 1.00 93.88 89 GLN A CA 1
ATOM 627 C C . GLN A 1 89 ? 8.762 3.541 -3.522 1.00 93.88 89 GLN A C 1
ATOM 629 O O . GLN A 1 89 ? 9.223 3.932 -4.593 1.00 93.88 89 GLN A O 1
ATOM 634 N N . LYS A 1 90 ? 9.289 2.512 -2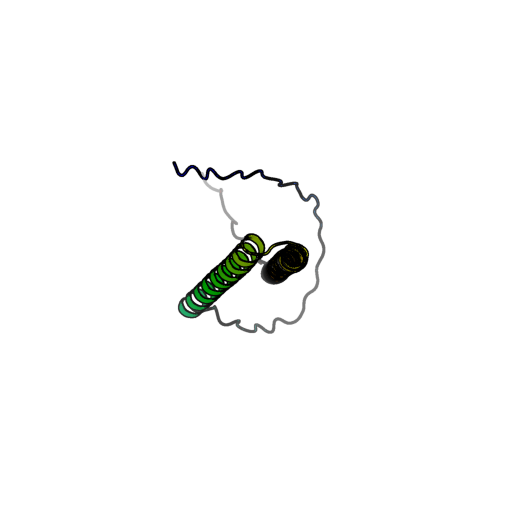.847 1.00 95.25 90 LYS A N 1
ATOM 635 C CA . LYS A 1 90 ? 10.442 1.740 -3.332 1.00 95.25 90 LYS A CA 1
ATOM 636 C C . LYS A 1 90 ? 10.136 1.041 -4.647 1.00 95.25 90 LYS A C 1
ATOM 638 O O . LYS A 1 90 ? 10.888 1.210 -5.597 1.00 95.25 90 LYS A O 1
ATOM 643 N N . THR A 1 91 ? 9.003 0.345 -4.736 1.00 91.50 91 THR A N 1
ATOM 644 C CA . THR A 1 91 ? 8.592 -0.334 -5.971 1.00 91.50 91 THR A CA 1
ATOM 645 C C . THR A 1 91 ? 8.457 0.647 -7.139 1.00 91.50 91 THR A C 1
ATOM 647 O O . THR A 1 91 ? 8.934 0.357 -8.233 1.00 91.50 91 THR A O 1
ATOM 650 N N . MET A 1 92 ? 7.864 1.827 -6.923 1.00 89.50 92 MET A N 1
ATOM 651 C CA . MET A 1 92 ? 7.774 2.851 -7.970 1.00 89.50 92 MET A CA 1
ATOM 652 C C . MET A 1 92 ? 9.144 3.405 -8.360 1.00 89.50 92 MET A C 1
ATOM 654 O O . MET A 1 92 ? 9.409 3.595 -9.545 1.00 89.50 92 MET A O 1
ATOM 658 N N . HIS A 1 93 ? 10.020 3.649 -7.385 1.00 91.81 93 HIS A N 1
ATOM 659 C CA . HIS A 1 93 ? 11.366 4.149 -7.646 1.00 91.81 93 HIS A CA 1
ATOM 660 C C . HIS A 1 93 ? 12.190 3.132 -8.444 1.00 91.81 93 HIS A C 1
ATOM 662 O O . HIS A 1 93 ? 12.818 3.495 -9.433 1.00 91.81 93 HIS A O 1
ATOM 668 N N . GLU A 1 94 ? 12.157 1.859 -8.056 1.00 92.00 94 GLU A N 1
ATOM 669 C CA . GLU A 1 94 ? 12.837 0.768 -8.759 1.00 92.00 94 GLU A CA 1
ATOM 670 C C . GLU A 1 94 ? 12.313 0.618 -10.187 1.00 92.00 94 GLU A C 1
ATOM 672 O O . GLU A 1 94 ? 13.102 0.521 -11.125 1.00 92.00 94 GLU A O 1
ATOM 677 N N . HIS A 1 95 ? 10.992 0.671 -10.371 1.00 88.12 95 HIS A N 1
ATOM 678 C CA . HIS A 1 95 ? 10.380 0.603 -11.693 1.00 88.12 95 HIS A CA 1
ATOM 679 C C . HIS A 1 95 ? 10.797 1.788 -12.577 1.00 88.12 95 HIS A C 1
ATOM 681 O O . HIS A 1 95 ? 11.187 1.603 -13.729 1.00 88.12 95 HIS A O 1
ATOM 687 N N . MET A 1 96 ? 10.791 3.007 -12.027 1.00 86.75 96 MET A N 1
ATOM 688 C CA . MET A 1 96 ? 11.277 4.200 -12.726 1.00 86.75 96 MET A CA 1
ATOM 689 C C . MET A 1 96 ? 12.764 4.097 -13.069 1.00 86.75 96 MET A C 1
ATOM 691 O O . MET A 1 96 ? 13.148 4.428 -14.188 1.00 86.75 96 MET A O 1
ATOM 695 N N . ALA A 1 97 ? 13.598 3.600 -12.154 1.00 88.69 97 ALA A N 1
ATOM 696 C CA . ALA A 1 97 ? 15.023 3.395 -12.396 1.00 88.69 97 ALA A CA 1
ATOM 697 C C . ALA A 1 97 ? 15.270 2.364 -13.510 1.00 88.69 97 ALA A C 1
ATOM 699 O O . ALA A 1 97 ? 16.120 2.582 -14.373 1.00 88.69 97 ALA A O 1
ATOM 700 N N . GLN A 1 98 ? 14.495 1.276 -13.543 1.00 87.38 98 GLN A N 1
ATOM 701 C CA . GLN A 1 98 ? 14.556 0.271 -14.609 1.00 87.38 98 GLN A CA 1
ATOM 702 C C . GLN A 1 98 ? 14.154 0.854 -15.966 1.00 87.38 98 GLN A C 1
ATOM 704 O O . GLN A 1 98 ? 14.884 0.678 -16.942 1.00 87.38 98 GLN A O 1
ATOM 709 N N . MET A 1 99 ? 13.038 1.588 -16.034 1.00 84.19 99 MET A N 1
ATOM 710 C CA . MET A 1 99 ? 12.604 2.241 -17.274 1.00 84.19 99 MET A CA 1
ATOM 711 C C . MET A 1 99 ? 13.615 3.290 -17.745 1.00 84.19 99 MET A C 1
ATOM 713 O O . MET A 1 99 ? 13.939 3.343 -18.929 1.00 84.19 99 MET A O 1
ATOM 717 N N . HIS A 1 100 ? 14.168 4.085 -16.825 1.00 81.88 100 HIS A N 1
ATOM 718 C CA . HIS A 1 100 ? 15.200 5.070 -17.145 1.00 81.88 100 HIS A CA 1
ATOM 719 C C . HIS A 1 100 ? 16.468 4.394 -17.687 1.00 81.88 100 HIS A C 1
ATOM 721 O O . HIS A 1 100 ? 17.028 4.846 -18.684 1.00 81.88 100 HIS A O 1
ATOM 727 N N . GLY A 1 101 ? 16.890 3.277 -17.085 1.00 82.06 101 GLY A N 1
ATOM 728 C CA . GLY A 1 101 ? 18.015 2.476 -17.567 1.00 82.06 101 GLY A CA 1
ATOM 729 C C . GLY A 1 101 ? 17.779 1.892 -18.963 1.00 82.06 101 GLY A C 1
ATOM 730 O O . GLY A 1 101 ? 18.678 1.919 -19.800 1.00 82.06 101 GLY A O 1
ATOM 731 N N . GLN A 1 102 ? 16.562 1.427 -19.252 1.00 77.38 102 GLN A N 1
ATOM 732 C CA . GLN A 1 102 ? 16.189 0.926 -20.580 1.00 77.38 102 GLN A CA 1
ATOM 733 C C . GLN A 1 102 ? 16.141 2.043 -21.632 1.00 77.38 102 GLN A C 1
ATOM 735 O O . GLN A 1 102 ? 16.615 1.845 -22.749 1.00 77.38 102 GLN A O 1
ATOM 740 N N . MET A 1 103 ? 15.633 3.229 -21.283 1.00 71.75 103 MET A N 1
ATOM 741 C CA . MET A 1 103 ? 15.597 4.374 -22.199 1.00 71.75 103 MET A CA 1
ATOM 742 C C . MET A 1 103 ? 16.993 4.946 -22.477 1.00 71.75 103 MET A C 1
ATOM 744 O O . MET A 1 103 ? 17.303 5.245 -23.629 1.00 71.75 103 MET A O 1
ATOM 748 N N . MET A 1 104 ? 17.870 5.028 -21.470 1.00 69.25 104 MET A N 1
ATOM 749 C CA . MET A 1 104 ? 19.267 5.430 -21.683 1.00 69.25 104 MET A CA 1
ATOM 750 C C . MET A 1 104 ? 20.098 4.362 -22.408 1.00 69.25 104 MET A C 1
ATOM 752 O O . MET A 1 104 ? 21.016 4.706 -23.149 1.00 69.25 104 MET A O 1
ATOM 756 N N . GLY A 1 105 ? 19.771 3.077 -22.245 1.00 63.44 105 GLY A N 1
ATOM 757 C CA . GLY A 1 105 ? 20.408 1.978 -22.978 1.00 63.44 105 GLY A CA 1
ATOM 758 C C . GLY A 1 105 ? 19.922 1.813 -24.426 1.00 63.44 105 GLY A C 1
ATOM 759 O O . GLY A 1 105 ? 20.602 1.164 -25.218 1.00 63.44 105 GLY A O 1
ATOM 760 N N . GLY A 1 106 ? 18.769 2.395 -24.780 1.00 62.19 106 GLY A N 1
ATOM 761 C CA . GLY A 1 106 ? 18.084 2.204 -26.065 1.00 62.19 106 GLY A CA 1
ATOM 762 C C . GLY A 1 106 ? 18.270 3.312 -27.109 1.00 62.19 106 GLY A C 1
ATOM 763 O O . GLY A 1 106 ? 17.721 3.194 -28.203 1.00 62.19 106 GLY A O 1
ATOM 764 N N . GLN A 1 107 ? 19.027 4.380 -26.826 1.00 48.53 107 GLN A N 1
ATOM 765 C CA . GLN A 1 107 ? 19.163 5.513 -27.750 1.00 48.53 107 GLN A CA 1
ATOM 766 C C . GLN A 1 107 ? 20.613 5.987 -27.919 1.00 48.53 107 GLN A C 1
ATOM 768 O O . GLN A 1 107 ? 21.015 7.055 -27.472 1.00 48.53 107 GLN A O 1
ATOM 773 N N . GLY A 1 108 ? 21.380 5.221 -28.692 1.00 43.34 108 GLY A N 1
ATOM 774 C CA . GLY A 1 108 ? 22.209 5.836 -29.722 1.00 43.34 108 GLY A CA 1
ATOM 775 C C . GLY A 1 108 ? 21.368 5.922 -30.993 1.00 43.34 108 GLY A C 1
ATOM 776 O O . GLY A 1 108 ? 21.182 4.905 -31.647 1.00 43.34 108 GLY A O 1
ATOM 777 N N . MET A 1 109 ? 20.827 7.094 -31.336 1.00 49.06 109 MET A N 1
ATOM 778 C CA . MET A 1 109 ? 20.353 7.373 -32.701 1.00 49.06 109 MET A CA 1
ATOM 779 C C . MET A 1 109 ? 21.578 7.710 -33.564 1.00 49.06 109 MET A C 1
ATOM 781 O O . MET A 1 109 ? 22.179 8.763 -33.340 1.00 49.06 109 MET A O 1
ATOM 785 N N . PRO A 1 110 ? 21.969 6.893 -34.560 1.00 51.50 110 PRO A N 1
ATOM 786 C CA . PRO A 1 110 ? 22.883 7.330 -35.596 1.00 51.50 110 PRO A CA 1
ATOM 787 C C . PRO A 1 110 ? 22.076 7.890 -36.774 1.00 51.50 110 PRO A C 1
ATOM 789 O O . PRO A 1 110 ? 21.262 7.195 -37.374 1.00 51.50 110 PRO A O 1
ATOM 792 N N . GLY A 1 111 ? 22.356 9.137 -37.147 1.00 53.53 111 GLY A N 1
ATOM 793 C CA . GLY A 1 111 ? 22.118 9.607 -38.511 1.00 53.53 111 GLY A CA 1
ATOM 794 C C . GLY A 1 111 ? 20.817 10.367 -38.755 1.00 53.53 111 GLY A C 1
ATOM 795 O O . GLY A 1 111 ? 19.852 9.836 -39.293 1.00 53.53 111 GLY A O 1
ATOM 796 N N . GLN A 1 112 ? 20.876 11.683 -38.562 1.00 46.72 112 GLN A N 1
ATOM 797 C CA . GLN A 1 112 ? 20.300 12.591 -39.556 1.00 46.72 112 GLN A CA 1
ATOM 798 C C . GLN A 1 112 ? 21.302 13.698 -39.903 1.00 46.72 112 GLN A C 1
ATOM 800 O O . GLN A 1 112 ? 21.036 14.889 -39.830 1.00 46.72 112 GLN A O 1
ATOM 805 N N . GLY A 1 113 ? 22.504 13.262 -40.294 1.00 53.59 113 GLY A N 1
ATOM 806 C CA . GLY A 1 113 ? 23.325 13.986 -41.256 1.00 53.59 113 GLY A CA 1
ATOM 807 C C . GLY A 1 113 ? 22.830 13.613 -42.650 1.00 53.59 113 GLY A C 1
ATOM 808 O O . GLY A 1 113 ? 23.214 12.579 -43.185 1.00 53.59 113 GLY A O 1
ATOM 809 N N . GLY A 1 114 ? 21.926 14.416 -43.205 1.00 55.50 114 GLY A N 1
ATOM 810 C CA . GLY A 1 114 ? 21.260 14.119 -44.473 1.00 55.50 114 GLY A CA 1
ATOM 811 C C . GLY A 1 114 ? 20.522 15.324 -45.044 1.00 55.50 114 GLY A C 1
ATOM 812 O O . GLY A 1 114 ? 19.360 15.217 -45.398 1.00 55.50 114 GLY A O 1
ATOM 813 N N . GLY A 1 115 ? 21.190 16.479 -45.093 1.00 48.56 115 GLY A N 1
ATOM 814 C CA . GLY A 1 115 ? 20.669 17.722 -45.673 1.00 48.56 115 GLY A CA 1
ATOM 815 C C . GLY A 1 115 ? 21.732 18.459 -46.484 1.00 48.56 115 GLY A C 1
ATOM 816 O O . GL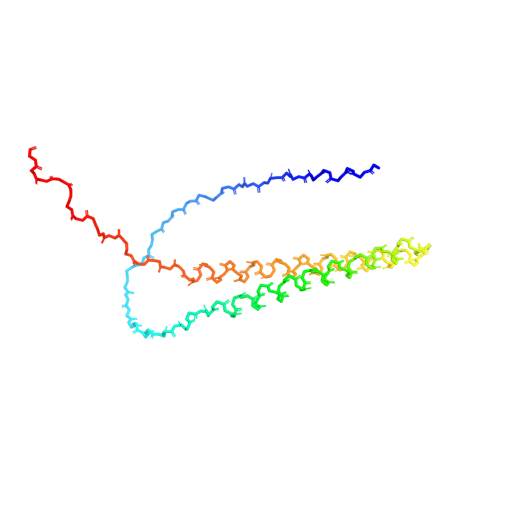Y A 1 115 ? 21.933 19.658 -46.333 1.00 48.56 115 GLY A O 1
ATOM 817 N N . ARG A 1 116 ? 22.480 17.718 -47.308 1.00 54.22 116 ARG A N 1
ATOM 818 C CA . ARG A 1 116 ? 23.342 18.275 -48.353 1.00 54.22 116 ARG A CA 1
ATOM 819 C C . ARG A 1 116 ? 22.426 18.871 -49.434 1.00 54.22 116 ARG A C 1
ATO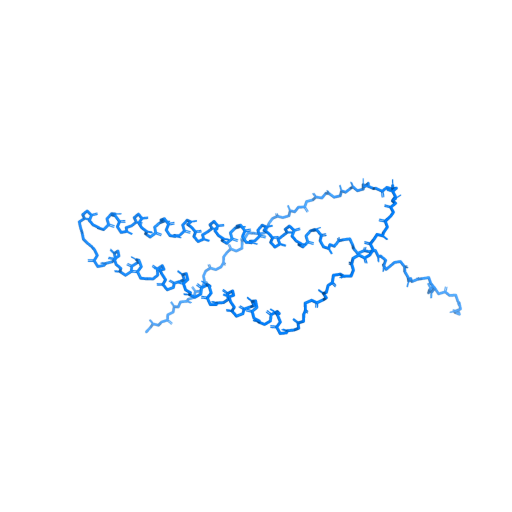M 821 O O . ARG A 1 116 ? 21.827 18.107 -50.179 1.00 54.22 116 ARG A O 1
ATOM 828 N N . GLY A 1 117 ? 22.353 20.202 -49.532 1.00 55.84 117 GLY A N 1
ATOM 829 C CA . GLY A 1 117 ? 21.887 20.892 -50.747 1.00 55.84 117 GLY A CA 1
ATOM 830 C C . GLY A 1 117 ? 20.684 21.834 -50.611 1.00 55.84 117 GLY A C 1
ATOM 831 O O . GLY A 1 117 ? 19.634 21.567 -51.176 1.00 55.84 117 GLY A O 1
ATOM 832 N N . MET A 1 118 ? 20.860 22.980 -49.953 1.00 59.38 118 MET A N 1
ATOM 833 C CA . MET A 1 118 ? 20.071 24.209 -50.157 1.00 59.38 118 MET A CA 1
ATOM 834 C C . MET A 1 118 ? 21.110 25.343 -50.027 1.00 59.38 118 MET A C 1
ATOM 836 O O . MET A 1 118 ? 21.734 25.433 -48.982 1.00 59.38 118 MET A O 1
ATOM 840 N N . MET A 1 119 ? 21.521 26.160 -50.999 1.00 56.16 119 MET A N 1
ATOM 841 C CA . MET A 1 119 ? 20.932 26.695 -52.223 1.00 56.16 119 MET A CA 1
ATOM 842 C C . MET A 1 119 ? 22.071 26.966 -53.232 1.00 56.16 119 MET A C 1
ATOM 844 O O . MET A 1 119 ? 23.076 27.587 -52.884 1.00 56.16 119 MET A O 1
ATOM 848 N N . ARG A 1 120 ? 21.930 26.526 -54.487 1.00 59.41 120 ARG A N 1
ATOM 849 C CA . ARG A 1 120 ? 22.696 27.058 -55.627 1.00 59.41 120 ARG A CA 1
ATOM 850 C C . ARG A 1 120 ? 21.723 27.176 -56.808 1.00 59.41 120 ARG A C 1
ATOM 852 O O . ARG A 1 120 ? 21.171 26.163 -57.224 1.00 59.41 120 ARG A O 1
ATOM 859 N N . GLY A 1 121 ? 21.517 28.405 -57.288 1.00 59.50 121 GLY A N 1
ATOM 860 C CA . GLY A 1 121 ? 20.487 28.823 -58.257 1.00 59.50 121 GLY A CA 1
ATOM 861 C C . GLY A 1 121 ? 19.313 29.472 -57.514 1.00 59.50 121 GLY A C 1
ATOM 862 O O . GLY A 1 121 ? 18.676 28.802 -56.711 1.00 59.50 121 GLY A O 1
ATOM 863 N N . GLN A 1 122 ? 19.005 30.758 -57.659 1.00 50.75 122 GLN A N 1
ATOM 864 C CA . GLN A 1 122 ? 19.151 31.682 -58.787 1.00 50.75 122 GLN A CA 1
ATOM 865 C C . GLN A 1 122 ? 19.490 33.086 -58.284 1.00 50.75 122 GLN A C 1
ATOM 867 O O . GLN A 1 122 ? 19.120 33.384 -57.125 1.00 50.75 122 GLN A O 1
#

Sequence (122 aa):
MMIRSALAITVVLLALGSGVGRLTGAAAVSAQQPSPNMGDMMKMHEQMMAGMKANEAKLDALVTQMNAASGTAKVDSMAAVVNEMVRQQKTMHEHMAQMHGQMMGGQGMPGQGGGRGMMRGQ

Radius of gyration: 25.03 Å; chains: 1; bounding box: 56×41×81 Å